Protein AF-A0AAN8ZK71-F1 (afdb_monomer_lite)

InterPro domains:
  IPR021109 Aspartic peptidase domain superfamily [G3DSA:2.40.70.10] (41-157)
  IPR021109 Aspartic peptidase domain superfamily [SSF50630] (23-128)
  IPR032799 Xylanase inhibitor, C-terminal [PF14541] (67-138)
  IPR051708 Plant Aspartic Proteinase A1 [PTHR47967] (22-127)

pLDDT: mean 74.63, std 15.86, range [26.23, 91.62]

Organism: NCBI:txid194707

Sequence (159 aa):
MVGIRIQSSFPSCAARTCIWSCISYRLRPLRSNEPAFTFLRVGSEMPRSPNLVSTHLIRHRDPRHIQYYVNLVGISINNQAFKYSPRSIALKPSGKGGCLIDSGCTMGYLVKRAYSKLKRAPKEHFSTIPGSRTTAYEGIVHAYSSPIKAKSRTKSSAC

Radius of gyration: 20.87 Å; chains: 1; bounding box: 46×33×61 Å

Secondary structure (DSSP, 8-state):
-------S-HHHHHTTSSS---EEEEPPPTT-SS----EEEETT-PPP-TT----PEEPPSSTT----EE----EEETTEEE---HHHHSPPTTS-SSEE--TT-SS----HHHHHHHTHHHHHHHHTSTT--EEEETTEEEEE--SS-----------

Structure (mmCIF, N/CA/C/O backbone):
data_AF-A0AAN8ZK71-F1
#
_entry.id   AF-A0AAN8ZK71-F1
#
loop_
_atom_site.group_PDB
_atom_site.id
_atom_site.type_symbol
_atom_site.label_atom_id
_atom_site.label_alt_id
_atom_site.label_comp_id
_atom_site.label_asym_id
_atom_site.label_entity_id
_atom_site.label_seq_id
_atom_site.pdbx_PDB_ins_code
_atom_site.Cartn_x
_atom_site.Cartn_y
_atom_site.Cartn_z
_atom_site.occupancy
_atom_site.B_iso_or_equiv
_atom_site.auth_seq_id
_atom_site.auth_comp_id
_atom_site.auth_asym_id
_atom_site.auth_atom_id
_atom_site.pdbx_PDB_model_num
ATOM 1 N N . MET A 1 1 ? 10.367 18.211 -35.701 1.00 33.25 1 MET A N 1
ATOM 2 C CA . MET A 1 1 ? 10.122 17.925 -34.270 1.00 33.25 1 MET A CA 1
ATOM 3 C C . MET A 1 1 ? 10.676 16.539 -33.964 1.00 33.25 1 MET A C 1
ATOM 5 O O . MET A 1 1 ? 10.053 15.548 -34.318 1.00 33.25 1 MET A O 1
ATOM 9 N N . VAL A 1 2 ? 11.895 16.459 -33.425 1.00 26.23 2 VAL A N 1
ATOM 10 C CA . VAL A 1 2 ? 12.532 15.181 -33.067 1.00 26.23 2 VAL A CA 1
ATOM 11 C C . VAL A 1 2 ? 11.995 14.771 -31.698 1.00 26.23 2 VAL A C 1
ATOM 13 O O . VAL A 1 2 ? 12.358 15.352 -30.680 1.00 26.23 2 VAL A O 1
ATOM 16 N N . GLY A 1 3 ? 11.066 13.818 -31.678 1.00 26.88 3 GLY A N 1
ATOM 17 C CA . GLY A 1 3 ? 10.561 13.233 -30.442 1.00 26.88 3 GLY A CA 1
ATOM 18 C C . GLY A 1 3 ? 11.577 12.242 -29.887 1.00 26.88 3 GLY A C 1
ATOM 19 O O . GLY A 1 3 ? 11.639 11.104 -30.347 1.00 26.88 3 GLY A O 1
ATOM 20 N N . ILE A 1 4 ? 12.367 12.654 -28.894 1.00 27.17 4 ILE A N 1
ATOM 21 C CA . ILE A 1 4 ? 13.193 11.724 -28.119 1.00 27.17 4 ILE A CA 1
ATOM 22 C C . ILE A 1 4 ? 12.242 10.876 -27.272 1.00 27.17 4 ILE A C 1
ATOM 24 O O . ILE A 1 4 ? 11.722 11.300 -26.240 1.00 27.17 4 ILE A O 1
ATOM 28 N N . ARG A 1 5 ? 11.976 9.659 -27.743 1.00 32.84 5 ARG A N 1
ATOM 29 C CA . ARG A 1 5 ? 11.189 8.660 -27.026 1.00 32.84 5 ARG A CA 1
ATOM 30 C C . ARG A 1 5 ? 12.088 7.999 -25.982 1.00 32.84 5 ARG A C 1
ATOM 32 O O . ARG A 1 5 ? 12.755 7.011 -26.273 1.00 32.84 5 ARG A O 1
ATOM 39 N N . ILE A 1 6 ? 12.110 8.525 -24.759 1.00 36.03 6 ILE A N 1
ATOM 40 C CA . ILE A 1 6 ? 12.749 7.832 -23.633 1.00 36.03 6 ILE A CA 1
ATOM 41 C C . ILE A 1 6 ? 11.830 6.671 -23.221 1.00 36.03 6 ILE A C 1
ATOM 43 O O . ILE A 1 6 ? 10.900 6.841 -22.440 1.00 36.03 6 ILE A O 1
ATOM 47 N N . GLN A 1 7 ? 12.045 5.483 -23.799 1.00 44.12 7 GLN A N 1
ATOM 48 C CA . GLN A 1 7 ? 11.306 4.255 -23.454 1.00 44.12 7 GLN A CA 1
ATOM 49 C C . GLN A 1 7 ? 11.822 3.557 -22.185 1.00 44.12 7 GLN A C 1
ATOM 51 O O . GLN A 1 7 ? 11.325 2.489 -21.832 1.00 44.12 7 GLN A O 1
ATOM 56 N N . SER A 1 8 ? 12.817 4.112 -21.495 1.00 54.34 8 SER A N 1
ATOM 57 C CA . SER A 1 8 ? 13.448 3.461 -20.347 1.00 54.34 8 SER A CA 1
ATOM 58 C C . SER A 1 8 ? 13.390 4.331 -19.098 1.00 54.34 8 SER A C 1
ATOM 60 O O . SER A 1 8 ? 13.791 5.492 -19.104 1.00 54.34 8 SER A O 1
ATOM 62 N N . SER A 1 9 ? 12.893 3.747 -18.006 1.00 61.53 9 SER A N 1
ATOM 63 C CA . SER A 1 9 ? 12.948 4.352 -16.675 1.00 61.53 9 SER A CA 1
ATOM 64 C C . SER A 1 9 ? 14.402 4.474 -16.202 1.00 61.53 9 SER A C 1
ATOM 66 O O . SER A 1 9 ? 15.250 3.690 -16.623 1.00 61.53 9 SER A O 1
ATOM 68 N N . PHE A 1 10 ? 14.698 5.417 -15.300 1.00 62.81 10 PHE A N 1
ATOM 69 C CA . PHE A 1 10 ? 16.049 5.624 -14.752 1.00 62.81 10 PHE A CA 1
ATOM 70 C C . PHE A 1 10 ? 16.741 4.325 -14.276 1.00 62.81 10 PHE A C 1
ATOM 72 O O . PHE A 1 10 ? 17.889 4.110 -14.665 1.00 62.81 10 PHE A O 1
ATOM 79 N N . PRO A 1 11 ? 16.063 3.393 -13.568 1.00 58.22 11 PRO A N 1
ATOM 80 C CA . PRO A 1 11 ? 16.638 2.082 -13.249 1.00 58.22 11 PRO A CA 1
ATOM 81 C C . PRO A 1 11 ? 17.027 1.261 -14.482 1.00 58.22 11 PRO A C 1
ATOM 83 O O . PRO A 1 11 ? 18.071 0.623 -14.498 1.00 58.22 11 PRO A O 1
ATOM 86 N N . SER A 1 12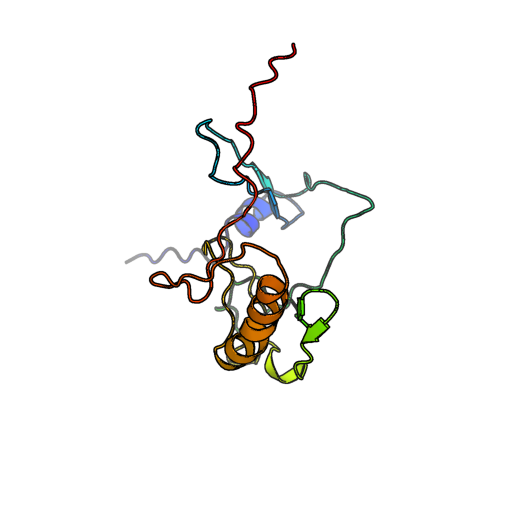 ? 16.201 1.296 -15.530 1.00 57.22 12 SER A N 1
ATOM 87 C CA . SER A 1 12 ? 16.444 0.571 -16.781 1.00 57.22 12 SER A CA 1
ATOM 88 C C . SER A 1 12 ? 17.583 1.197 -17.592 1.00 57.22 12 SER A C 1
ATOM 90 O O . SER A 1 12 ? 18.320 0.482 -18.261 1.00 57.22 12 SER A O 1
ATOM 92 N N . CYS A 1 13 ? 17.744 2.525 -17.542 1.00 57.94 13 CYS A N 1
ATOM 93 C CA . CYS A 1 13 ? 18.872 3.227 -18.160 1.00 57.94 13 CYS A CA 1
ATOM 94 C C . CYS A 1 13 ? 20.184 2.935 -17.427 1.00 57.94 13 CYS A C 1
ATOM 96 O O . CYS A 1 13 ? 21.170 2.598 -18.073 1.00 57.94 13 CYS A O 1
ATOM 98 N N . ALA A 1 14 ? 20.178 3.003 -16.092 1.00 54.22 14 ALA A N 1
ATOM 99 C CA . ALA A 1 14 ? 21.332 2.670 -15.258 1.00 54.22 14 ALA A CA 1
ATOM 100 C C . ALA A 1 14 ? 21.732 1.186 -15.377 1.00 54.22 14 ALA A C 1
ATOM 102 O O . ALA A 1 14 ? 22.903 0.845 -15.263 1.00 54.22 14 ALA A O 1
ATOM 103 N N . ALA A 1 15 ? 20.776 0.299 -15.672 1.00 55.75 15 ALA A N 1
ATOM 104 C CA . ALA A 1 15 ? 21.037 -1.113 -15.933 1.00 55.75 15 ALA A CA 1
ATOM 105 C C . ALA A 1 15 ? 21.617 -1.405 -17.332 1.00 55.75 15 ALA A C 1
ATOM 107 O O . ALA A 1 15 ? 22.077 -2.516 -17.571 1.00 55.75 15 ALA A O 1
ATOM 108 N N . ARG A 1 16 ? 21.668 -0.447 -18.272 1.00 53.56 16 ARG A N 1
ATOM 109 C CA . ARG A 1 16 ? 22.352 -0.689 -19.564 1.00 53.56 16 ARG A CA 1
ATOM 110 C C . ARG A 1 16 ? 23.869 -0.861 -19.410 1.00 53.56 16 ARG A C 1
ATOM 112 O O . ARG A 1 16 ? 24.504 -1.391 -20.313 1.00 53.56 16 ARG A O 1
ATOM 119 N N . THR A 1 17 ? 24.424 -0.470 -18.265 1.00 52.34 17 THR A N 1
ATOM 120 C CA . THR A 1 17 ? 25.827 -0.660 -17.867 1.00 52.34 17 THR A CA 1
ATOM 121 C C . THR A 1 17 ? 26.014 -1.695 -16.746 1.00 52.34 17 THR A C 1
ATOM 123 O O . THR A 1 17 ? 27.150 -2.056 -16.448 1.00 52.34 17 THR A O 1
ATOM 126 N N . CYS A 1 18 ? 24.938 -2.222 -16.140 1.00 46.00 18 CYS A N 1
ATOM 127 C CA . CYS A 1 18 ? 24.993 -3.173 -15.019 1.00 46.00 18 CYS A CA 1
ATOM 128 C C . CYS A 1 18 ? 23.939 -4.291 -15.141 1.00 46.00 18 CYS A C 1
ATOM 130 O O . CYS A 1 18 ? 22.761 -4.032 -15.347 1.00 46.00 18 CYS A O 1
ATOM 132 N N . ILE A 1 19 ? 24.343 -5.539 -14.882 1.00 54.75 19 ILE A N 1
ATOM 133 C CA . ILE A 1 19 ? 23.576 -6.794 -15.081 1.00 54.75 19 ILE A CA 1
ATOM 134 C C . ILE A 1 19 ? 22.272 -6.891 -14.233 1.00 54.75 19 ILE A C 1
ATOM 136 O O . ILE A 1 19 ? 21.484 -7.818 -14.395 1.00 54.75 19 ILE A O 1
ATOM 140 N N . TRP A 1 20 ? 21.981 -5.923 -13.353 1.00 59.34 20 TRP A N 1
ATOM 141 C CA . TRP A 1 20 ? 20.883 -5.985 -12.376 1.00 59.34 20 TRP A CA 1
ATOM 142 C C . TRP A 1 20 ? 19.955 -4.760 -12.450 1.00 59.34 20 TRP A C 1
ATOM 144 O O . TRP A 1 20 ? 20.334 -3.654 -12.074 1.00 59.34 20 TRP A O 1
ATOM 154 N N . SER A 1 21 ? 18.702 -4.966 -12.877 1.00 75.19 21 SER A N 1
ATOM 155 C CA . SER A 1 21 ? 17.649 -3.932 -12.938 1.00 75.19 21 SER A CA 1
ATOM 156 C C . SER A 1 21 ? 16.845 -3.843 -11.631 1.00 75.19 21 SER A C 1
ATOM 158 O O . SER A 1 21 ? 15.649 -4.135 -11.609 1.00 75.19 21 SER A O 1
ATOM 160 N N . CYS A 1 22 ? 17.496 -3.453 -10.533 1.00 78.81 22 CYS A N 1
ATOM 161 C CA . CYS A 1 22 ? 16.876 -3.362 -9.205 1.00 78.81 22 CYS A CA 1
ATOM 162 C C . CYS A 1 22 ? 17.100 -1.987 -8.563 1.00 78.81 22 CYS A C 1
ATOM 164 O O . CYS A 1 22 ? 18.145 -1.368 -8.763 1.00 78.81 22 CYS A O 1
ATOM 166 N N . ILE A 1 23 ? 16.140 -1.534 -7.749 1.00 85.19 23 ILE A N 1
ATOM 167 C CA . ILE A 1 23 ? 16.284 -0.354 -6.885 1.00 85.19 23 ILE A CA 1
ATOM 168 C C . ILE A 1 23 ? 15.838 -0.660 -5.460 1.00 85.19 23 ILE A C 1
ATOM 170 O O . ILE A 1 23 ? 14.943 -1.474 -5.240 1.00 85.19 23 ILE A O 1
ATOM 174 N N . SER A 1 24 ? 16.426 0.034 -4.488 1.00 87.31 24 SER A N 1
ATOM 175 C CA . SER A 1 24 ? 15.952 0.033 -3.103 1.00 87.31 24 SER A CA 1
ATOM 176 C C . SER A 1 24 ? 15.960 1.447 -2.539 1.00 87.31 24 SER A C 1
ATOM 178 O O . SER A 1 24 ? 16.866 2.230 -2.824 1.00 87.31 24 SER A O 1
ATOM 180 N N . TYR A 1 25 ? 14.949 1.786 -1.745 1.00 87.38 25 TYR A N 1
ATOM 181 C CA . TYR A 1 25 ? 14.829 3.103 -1.130 1.00 87.38 25 TYR A CA 1
ATOM 182 C C . TYR A 1 25 ? 14.445 2.988 0.344 1.00 87.38 25 TYR A C 1
ATOM 184 O O . TYR A 1 25 ? 13.706 2.090 0.749 1.00 87.38 25 TYR A O 1
ATOM 192 N N . ARG A 1 26 ? 14.957 3.918 1.157 1.00 86.00 26 ARG A N 1
ATOM 193 C CA . ARG A 1 26 ? 14.608 4.061 2.577 1.00 86.00 26 ARG A CA 1
ATOM 194 C C . ARG A 1 26 ? 14.126 5.484 2.831 1.00 86.00 26 ARG A C 1
ATOM 196 O O . ARG A 1 26 ? 14.938 6.399 2.958 1.00 86.00 26 ARG A O 1
ATOM 203 N N . LEU A 1 27 ? 12.808 5.653 2.929 1.00 85.62 27 LEU A N 1
ATOM 204 C CA . LEU A 1 27 ? 12.200 6.951 3.227 1.00 85.62 27 LEU A CA 1
ATOM 205 C C . LEU A 1 27 ? 12.351 7.276 4.718 1.00 85.62 27 LEU A C 1
ATOM 207 O O . LEU A 1 27 ? 12.149 6.414 5.577 1.00 85.62 27 LEU A O 1
ATOM 211 N N . ARG A 1 28 ? 12.712 8.523 5.028 1.00 82.19 28 ARG A N 1
ATOM 212 C CA . ARG A 1 28 ? 12.788 9.053 6.397 1.00 82.19 28 ARG A CA 1
ATOM 213 C C . ARG A 1 28 ? 11.554 9.922 6.664 1.00 82.19 28 ARG A C 1
ATOM 215 O O . ARG A 1 28 ? 11.116 10.618 5.751 1.00 82.19 28 ARG A O 1
ATOM 222 N N . PRO A 1 29 ? 10.992 9.923 7.887 1.00 78.38 29 PRO A N 1
ATOM 223 C CA . PRO A 1 29 ? 9.919 10.851 8.226 1.00 78.38 29 PRO A CA 1
ATOM 224 C C . PRO A 1 29 ? 10.386 12.300 8.052 1.00 78.38 29 PRO A C 1
ATOM 226 O O . PRO A 1 29 ? 11.393 12.686 8.638 1.00 78.38 29 PRO A O 1
ATOM 229 N N . LEU A 1 30 ? 9.617 13.118 7.332 1.00 68.69 30 LEU A N 1
ATOM 230 C CA . LEU A 1 30 ? 9.892 14.550 7.112 1.00 68.69 30 LEU A CA 1
ATOM 231 C C . LEU A 1 30 ? 9.637 15.424 8.363 1.00 68.69 30 LEU A C 1
ATOM 233 O O . LEU A 1 30 ? 9.361 16.610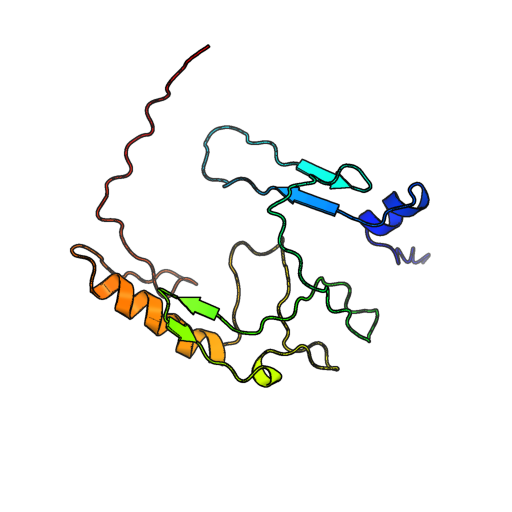 8.259 1.00 68.69 30 LEU A O 1
ATOM 237 N N . ARG A 1 31 ? 9.653 14.826 9.559 1.00 64.06 31 ARG A N 1
ATOM 238 C CA . ARG A 1 31 ? 9.245 15.459 10.826 1.00 64.06 31 ARG A CA 1
ATOM 239 C C . ARG A 1 31 ? 10.408 16.010 11.652 1.00 64.06 31 ARG A C 1
ATOM 241 O O . ARG A 1 31 ? 10.170 16.505 12.749 1.00 64.06 31 ARG A O 1
ATOM 248 N N . SER A 1 32 ? 11.650 15.883 11.187 1.00 60.00 32 SER A N 1
ATOM 249 C CA . SER A 1 32 ? 12.799 16.473 11.873 1.00 60.00 32 SER A CA 1
ATOM 250 C C . SER A 1 32 ? 13.084 17.865 11.327 1.00 60.00 32 SER A C 1
ATOM 252 O O . SER A 1 32 ? 13.199 18.034 10.120 1.00 60.00 32 SER A O 1
ATOM 254 N N . ASN A 1 33 ? 13.299 18.829 12.224 1.00 64.00 33 ASN A N 1
ATOM 255 C CA . ASN A 1 33 ? 13.895 20.126 11.875 1.00 64.00 33 ASN A CA 1
ATOM 256 C C . ASN A 1 33 ? 15.361 19.997 11.414 1.00 64.00 33 ASN A C 1
ATOM 258 O O . ASN A 1 33 ? 15.969 20.984 11.025 1.00 64.00 33 ASN A O 1
ATOM 262 N N . GLU A 1 34 ? 15.925 18.789 11.464 1.00 69.56 34 GLU A N 1
ATOM 263 C CA . GLU A 1 34 ? 17.260 18.476 10.969 1.00 69.56 34 GLU A CA 1
ATOM 264 C C . GLU A 1 34 ? 17.176 17.948 9.527 1.00 69.56 34 GLU A C 1
ATOM 266 O O . GLU A 1 34 ? 16.338 17.069 9.260 1.00 69.56 34 GLU A O 1
ATOM 271 N N . PRO A 1 35 ? 18.043 18.413 8.610 1.00 66.38 35 PRO A N 1
ATOM 272 C CA . PRO A 1 35 ? 18.123 17.878 7.258 1.00 66.38 35 PRO A CA 1
ATOM 273 C C . PRO A 1 35 ? 18.463 16.383 7.311 1.00 66.38 35 PRO A C 1
ATOM 275 O O . PRO A 1 35 ? 19.494 15.964 7.834 1.00 66.38 35 PRO A O 1
ATOM 278 N N . ALA A 1 36 ? 17.564 15.554 6.782 1.00 71.00 36 ALA A N 1
ATOM 279 C CA . ALA A 1 36 ? 17.743 14.112 6.723 1.00 71.00 36 ALA A CA 1
ATOM 280 C C . ALA A 1 36 ? 17.984 13.677 5.278 1.00 71.00 36 ALA A C 1
ATOM 282 O O . ALA A 1 36 ? 17.081 13.730 4.445 1.00 71.00 36 ALA A O 1
ATOM 283 N N . PHE A 1 37 ? 19.183 13.172 4.997 1.00 79.38 37 PHE A N 1
ATOM 284 C CA . PHE A 1 37 ? 19.451 12.499 3.733 1.00 79.38 37 PHE A CA 1
ATOM 285 C C . PHE A 1 37 ? 18.710 11.154 3.681 1.00 79.38 37 PHE A C 1
ATOM 287 O O . PHE A 1 37 ? 18.688 10.388 4.651 1.00 79.38 37 PHE A O 1
ATOM 294 N N . THR A 1 38 ? 18.091 10.870 2.537 1.00 81.12 38 THR A N 1
ATOM 295 C CA . THR A 1 38 ? 17.550 9.548 2.195 1.00 81.12 38 THR A CA 1
ATOM 296 C C . THR A 1 38 ? 18.332 9.003 1.011 1.00 81.12 38 THR A C 1
ATOM 298 O O . THR A 1 38 ? 18.857 9.772 0.210 1.00 81.12 38 THR A O 1
ATOM 301 N N . PHE A 1 39 ? 18.438 7.679 0.911 1.00 83.06 39 PHE A N 1
ATOM 302 C CA . PHE A 1 39 ? 19.217 7.035 -0.143 1.00 83.06 39 PHE A CA 1
ATOM 303 C C . PHE A 1 39 ? 18.302 6.231 -1.063 1.00 83.06 39 PHE A C 1
ATOM 305 O O . PHE A 1 39 ? 17.456 5.460 -0.592 1.00 83.06 39 PHE A O 1
ATOM 312 N N . LEU A 1 40 ? 18.529 6.387 -2.365 1.00 86.31 40 LEU A N 1
ATOM 313 C CA . LEU A 1 40 ? 18.055 5.503 -3.422 1.00 86.31 40 LEU A CA 1
ATOM 314 C C . LEU A 1 40 ? 19.271 4.733 -3.939 1.00 86.31 40 LEU A C 1
ATOM 316 O O . LEU A 1 40 ? 20.217 5.341 -4.429 1.00 86.31 40 LEU A O 1
ATOM 320 N N . ARG A 1 41 ? 19.259 3.408 -3.809 1.00 85.69 41 ARG A N 1
ATOM 321 C CA . ARG A 1 41 ? 20.327 2.534 -4.312 1.00 85.69 41 ARG A CA 1
ATOM 322 C C . ARG A 1 41 ? 19.866 1.841 -5.579 1.00 85.69 41 ARG A C 1
ATOM 324 O O . ARG A 1 41 ? 18.695 1.466 -5.676 1.00 85.69 41 ARG A O 1
ATOM 331 N N . VAL A 1 42 ? 20.791 1.629 -6.506 1.00 83.62 42 VAL A N 1
ATOM 332 C CA . VAL A 1 42 ? 20.539 0.996 -7.803 1.00 83.62 42 VAL A CA 1
ATOM 333 C C . VAL A 1 42 ? 21.497 -0.181 -7.978 1.00 83.62 42 VAL A C 1
ATOM 335 O O . VAL A 1 42 ? 22.649 -0.118 -7.558 1.00 83.62 42 VAL A O 1
ATOM 338 N N . GLY A 1 43 ? 21.021 -1.264 -8.588 1.00 79.94 43 GLY A N 1
ATOM 339 C CA . GLY A 1 43 ? 21.850 -2.416 -8.934 1.00 79.94 43 GLY A CA 1
ATOM 340 C C . GLY A 1 43 ? 22.141 -3.346 -7.754 1.00 79.94 43 GLY A C 1
ATOM 341 O O . GLY A 1 43 ? 21.252 -3.675 -6.968 1.00 79.94 43 GLY A O 1
ATOM 342 N N . SER A 1 44 ? 23.384 -3.824 -7.664 1.00 74.25 44 SER A N 1
ATOM 343 C CA . SER A 1 44 ? 23.809 -4.907 -6.764 1.00 74.25 44 SER A CA 1
ATOM 344 C C . SER A 1 44 ? 23.979 -4.506 -5.295 1.00 74.25 44 SER A C 1
ATOM 346 O O . SER A 1 44 ? 24.131 -5.381 -4.446 1.00 74.25 44 SER A O 1
ATOM 348 N N . GLU A 1 45 ? 23.901 -3.216 -4.962 1.00 72.81 45 GLU A N 1
ATOM 349 C CA . GLU A 1 45 ? 24.075 -2.692 -3.594 1.00 72.81 45 GLU A CA 1
ATOM 350 C C . GLU A 1 45 ? 22.819 -2.810 -2.705 1.00 72.81 45 GLU A C 1
ATOM 352 O O . GLU A 1 45 ? 22.617 -2.061 -1.735 1.00 72.81 45 GLU A O 1
ATOM 357 N N . MET A 1 46 ? 21.934 -3.753 -3.034 1.00 72.69 46 MET A N 1
ATOM 358 C CA . MET A 1 46 ? 20.725 -3.996 -2.259 1.00 72.69 46 MET A CA 1
ATOM 359 C C . MET A 1 46 ? 21.069 -4.500 -0.850 1.00 72.69 46 MET A C 1
ATOM 361 O O . MET A 1 46 ? 21.860 -5.435 -0.705 1.00 72.69 46 MET A O 1
ATOM 365 N N . PRO A 1 47 ? 20.439 -3.946 0.202 1.00 72.06 47 PRO A N 1
ATOM 366 C CA . PRO A 1 47 ? 20.544 -4.509 1.538 1.00 72.06 47 PRO A CA 1
ATOM 367 C C . PRO A 1 47 ? 20.049 -5.960 1.526 1.00 72.06 47 PRO A C 1
ATOM 369 O O . PRO A 1 47 ? 18.875 -6.218 1.262 1.00 72.06 47 PRO A O 1
ATOM 372 N N . ARG A 1 48 ? 20.940 -6.906 1.823 1.00 74.56 48 ARG A N 1
ATOM 373 C CA . ARG A 1 48 ? 20.567 -8.297 2.083 1.00 74.56 48 ARG A CA 1
ATOM 374 C C . ARG A 1 48 ? 20.289 -8.427 3.572 1.00 74.56 48 ARG A C 1
ATOM 376 O O . ARG A 1 48 ? 21.138 -8.102 4.394 1.00 74.56 48 ARG A O 1
ATOM 383 N N . SER A 1 49 ? 19.082 -8.852 3.911 1.00 80.69 49 SER A N 1
ATOM 384 C CA . SER A 1 49 ? 18.680 -9.137 5.285 1.00 80.69 49 SER A CA 1
ATOM 385 C C . SER A 1 49 ? 17.994 -10.497 5.301 1.00 80.69 49 SER A C 1
ATOM 387 O O . SER A 1 49 ? 17.152 -10.731 4.430 1.00 80.69 49 SER A O 1
ATOM 389 N N . PRO A 1 50 ? 18.295 -11.374 6.274 1.00 84.88 50 PRO A N 1
ATOM 390 C CA . PRO A 1 50 ? 17.591 -12.648 6.414 1.00 84.88 50 PRO A CA 1
ATOM 391 C C . PRO A 1 50 ? 16.088 -12.456 6.680 1.00 84.88 50 PRO A C 1
ATOM 393 O O . PRO A 1 50 ? 15.296 -13.346 6.402 1.00 84.88 50 PRO A O 1
ATOM 396 N N . ASN A 1 51 ? 15.682 -11.270 7.149 1.00 88.81 51 ASN A N 1
ATOM 397 C CA . ASN A 1 51 ? 14.293 -10.931 7.464 1.00 88.81 51 ASN A CA 1
ATOM 398 C C . ASN A 1 51 ? 13.549 -10.253 6.297 1.00 88.81 51 ASN A C 1
ATOM 400 O O . ASN A 1 51 ? 12.490 -9.657 6.502 1.00 88.81 51 ASN A O 1
ATOM 404 N N . LEU A 1 52 ? 14.115 -10.250 5.086 1.00 87.12 52 LEU A N 1
ATOM 405 C CA . LEU A 1 52 ? 13.473 -9.620 3.937 1.00 87.12 52 LEU A CA 1
ATOM 406 C C . LEU A 1 52 ? 12.300 -10.479 3.450 1.00 87.12 52 LEU A C 1
ATOM 408 O O . LEU A 1 52 ? 12.486 -11.584 2.949 1.00 87.12 52 LEU A O 1
ATOM 412 N N . VAL A 1 53 ? 11.089 -9.933 3.535 1.00 90.75 53 VAL A N 1
ATOM 413 C CA . VAL A 1 53 ? 9.894 -10.553 2.955 1.00 90.75 53 VAL A CA 1
ATOM 414 C C . VAL A 1 53 ? 9.688 -10.011 1.546 1.00 90.75 53 VAL A C 1
ATOM 416 O O . VAL A 1 53 ? 9.723 -8.800 1.328 1.00 90.75 53 VAL A O 1
ATOM 419 N N . SER A 1 54 ? 9.466 -10.911 0.590 1.00 89.94 54 SER A N 1
ATOM 420 C CA . SER A 1 54 ? 9.270 -10.570 -0.821 1.00 89.94 54 SER A CA 1
ATOM 421 C C . SER A 1 54 ? 7.875 -10.965 -1.298 1.00 89.94 54 SER A C 1
ATOM 423 O O . SER A 1 54 ? 7.277 -11.918 -0.807 1.00 89.94 54 SER A O 1
ATOM 425 N N . THR A 1 55 ? 7.364 -10.234 -2.286 1.00 91.62 55 THR A N 1
ATOM 426 C CA . THR A 1 55 ? 6.127 -10.554 -3.006 1.00 91.62 55 THR A CA 1
ATOM 427 C C . THR A 1 55 ? 6.344 -10.333 -4.498 1.00 91.62 55 THR A C 1
ATOM 429 O O . THR A 1 55 ? 7.187 -9.523 -4.891 1.00 91.62 55 THR A O 1
ATOM 432 N N . HIS A 1 56 ? 5.613 -11.057 -5.343 1.00 91.31 56 HIS A N 1
ATOM 433 C CA . HIS A 1 56 ? 5.748 -10.918 -6.789 1.00 91.31 56 HIS A CA 1
ATOM 434 C C . HIS A 1 56 ? 5.244 -9.552 -7.265 1.00 91.31 56 HIS A C 1
ATOM 436 O O . HIS A 1 56 ? 4.116 -9.146 -6.965 1.00 91.31 56 HIS A O 1
ATOM 442 N N . LEU A 1 57 ? 6.070 -8.880 -8.070 1.00 89.94 57 LEU A N 1
ATOM 443 C CA . LEU A 1 57 ? 5.636 -7.726 -8.846 1.00 89.94 57 LEU A CA 1
ATOM 444 C C . LEU A 1 57 ? 4.707 -8.195 -9.968 1.00 89.94 57 LEU A C 1
ATOM 446 O O . LEU A 1 57 ? 5.064 -9.051 -10.778 1.00 89.94 57 LEU A O 1
ATOM 450 N N . ILE A 1 58 ? 3.517 -7.610 -10.029 1.00 89.38 58 ILE A N 1
ATOM 451 C CA . ILE A 1 58 ? 2.560 -7.837 -11.105 1.00 89.38 58 ILE A CA 1
ATOM 452 C C . ILE A 1 58 ? 2.895 -6.876 -12.240 1.00 89.38 58 ILE A C 1
ATOM 454 O O . ILE A 1 58 ? 2.854 -5.657 -12.078 1.00 89.38 58 ILE A O 1
ATOM 458 N N . ARG A 1 59 ? 3.185 -7.430 -13.416 1.00 84.44 59 ARG A N 1
ATOM 459 C CA . ARG A 1 59 ? 3.305 -6.650 -14.647 1.00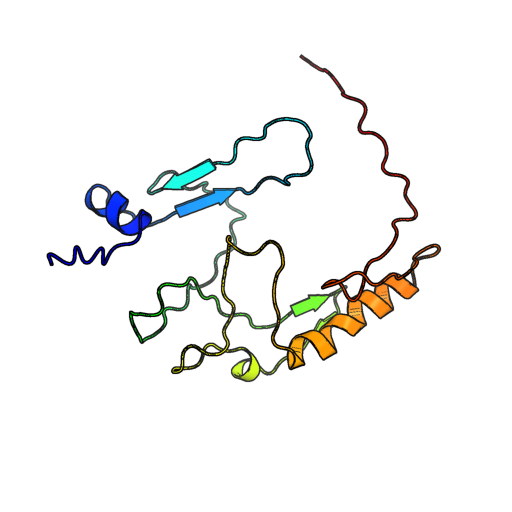 84.44 59 ARG A CA 1
ATOM 460 C C . ARG A 1 59 ? 1.945 -6.527 -15.311 1.00 84.44 59 ARG A C 1
ATOM 462 O O . ARG A 1 59 ? 1.237 -7.518 -15.487 1.00 84.44 59 ARG A O 1
ATOM 469 N N . HIS A 1 60 ? 1.592 -5.309 -15.699 1.00 84.81 60 HIS A N 1
ATOM 470 C CA . HIS A 1 60 ? 0.437 -5.096 -16.552 1.00 84.81 60 HIS A CA 1
ATOM 471 C C . HIS A 1 60 ? 0.761 -5.535 -17.991 1.00 84.81 60 HIS A C 1
ATOM 473 O O . HIS A 1 60 ? 1.901 -5.422 -18.438 1.00 84.81 60 HIS A O 1
ATOM 479 N N . ARG A 1 61 ? -0.236 -6.057 -18.721 1.00 82.88 61 ARG A N 1
ATOM 480 C CA . ARG A 1 61 ? -0.042 -6.552 -20.098 1.00 82.88 61 ARG A CA 1
ATOM 481 C C . ARG A 1 61 ? 0.196 -5.419 -21.097 1.00 82.88 61 ARG A C 1
ATOM 483 O O . ARG A 1 61 ? 0.939 -5.594 -22.055 1.00 82.88 61 ARG A O 1
ATOM 490 N N . ASP A 1 62 ? -0.453 -4.279 -20.882 1.00 83.69 62 ASP A N 1
ATOM 491 C CA . ASP A 1 62 ? -0.220 -3.070 -21.672 1.00 83.69 62 ASP A CA 1
ATOM 492 C C . ASP A 1 62 ? 1.072 -2.377 -21.197 1.00 83.69 62 ASP A C 1
ATOM 494 O O . ASP A 1 62 ? 1.117 -1.947 -20.039 1.00 83.69 62 ASP A O 1
ATOM 498 N N . PRO A 1 63 ? 2.091 -2.232 -22.065 1.00 80.25 63 PRO A N 1
ATOM 499 C CA . PRO A 1 63 ? 3.391 -1.656 -21.719 1.00 80.25 63 PRO A CA 1
ATOM 500 C C . PRO A 1 63 ? 3.338 -0.164 -21.363 1.00 80.25 63 PRO A C 1
ATOM 502 O O . PRO A 1 63 ? 4.313 0.372 -20.843 1.00 80.25 63 PRO A O 1
ATOM 505 N N . ARG A 1 64 ? 2.217 0.525 -21.615 1.00 82.31 64 ARG A N 1
ATOM 506 C CA . ARG A 1 64 ? 2.005 1.917 -21.181 1.00 82.31 64 ARG A CA 1
ATOM 507 C C . ARG A 1 64 ? 1.815 2.032 -19.665 1.00 82.31 64 ARG A C 1
ATOM 509 O O . ARG A 1 64 ? 1.997 3.109 -19.105 1.00 82.31 64 ARG A O 1
ATOM 516 N N . HIS A 1 65 ? 1.476 0.930 -18.996 1.00 81.81 65 HIS A N 1
ATOM 517 C CA . HIS A 1 65 ? 1.352 0.858 -17.543 1.00 81.81 65 HIS A CA 1
ATOM 518 C C . HIS A 1 65 ? 2.690 0.452 -16.916 1.00 81.81 65 HIS A C 1
ATOM 520 O O . HIS A 1 65 ? 2.963 -0.725 -16.686 1.00 81.81 65 HIS A O 1
ATOM 526 N N . ILE A 1 66 ? 3.534 1.450 -16.654 1.00 83.19 66 ILE A N 1
ATOM 527 C CA . ILE A 1 66 ? 4.904 1.283 -16.137 1.00 83.19 66 ILE A CA 1
ATOM 528 C C . ILE A 1 66 ? 4.991 1.215 -14.604 1.00 83.19 66 ILE A C 1
ATOM 530 O O . ILE A 1 66 ? 6.077 1.329 -14.037 1.00 83.19 66 ILE A O 1
ATOM 534 N N . GLN A 1 67 ? 3.857 1.097 -13.917 1.00 86.88 67 GLN A N 1
ATOM 535 C CA . GLN A 1 67 ? 3.818 1.162 -12.465 1.00 86.88 67 GLN A CA 1
ATOM 536 C C . GLN A 1 67 ? 4.143 -0.176 -11.779 1.00 86.88 67 GLN A C 1
ATOM 538 O O . GLN A 1 67 ? 3.945 -1.255 -12.340 1.00 86.88 67 GLN A O 1
ATOM 543 N N . TYR A 1 68 ? 4.590 -0.104 -10.522 1.00 88.81 68 TYR A N 1
ATOM 544 C CA . TYR A 1 68 ? 4.863 -1.276 -9.690 1.00 88.81 68 TYR A CA 1
ATOM 545 C C . TYR A 1 68 ? 3.595 -1.738 -8.968 1.00 88.81 68 TYR A C 1
ATOM 547 O O . TYR A 1 68 ? 3.166 -1.125 -7.988 1.00 88.81 68 TYR A O 1
ATOM 555 N N . TYR A 1 69 ? 3.007 -2.836 -9.443 1.00 91.38 69 TYR A N 1
ATOM 556 C CA . TYR A 1 69 ? 1.854 -3.462 -8.803 1.00 91.38 69 TYR A CA 1
ATOM 557 C C . TYR A 1 69 ? 2.257 -4.683 -7.979 1.00 91.38 69 TYR A C 1
ATOM 559 O O . TYR A 1 69 ? 3.180 -5.412 -8.337 1.00 91.38 69 TYR A O 1
ATOM 567 N N . VAL A 1 70 ? 1.513 -4.951 -6.910 1.00 91.62 70 VAL A N 1
ATOM 568 C CA . VAL A 1 70 ? 1.622 -6.174 -6.102 1.00 91.62 70 VAL A CA 1
ATOM 569 C C . VAL A 1 70 ? 0.252 -6.816 -5.899 1.00 91.62 70 VAL A C 1
ATOM 571 O O . VAL A 1 70 ? -0.790 -6.163 -6.025 1.00 91.62 70 VAL A O 1
ATOM 574 N N . ASN A 1 71 ? 0.243 -8.112 -5.578 1.00 87.81 71 ASN A N 1
ATOM 575 C CA . ASN A 1 71 ? -0.990 -8.829 -5.264 1.00 87.81 71 ASN A CA 1
ATOM 576 C C . ASN A 1 71 ? -1.411 -8.583 -3.808 1.00 87.81 71 ASN A C 1
ATOM 578 O O . ASN A 1 71 ? -0.923 -9.248 -2.895 1.00 87.81 71 ASN A O 1
ATOM 582 N N . LEU A 1 72 ? -2.331 -7.645 -3.584 1.00 87.25 72 LEU A N 1
ATOM 583 C CA . LEU A 1 72 ? -2.943 -7.458 -2.270 1.00 87.25 72 LEU A CA 1
ATOM 584 C C . LEU A 1 72 ? -4.072 -8.474 -2.077 1.00 87.25 72 LEU A C 1
ATOM 586 O O . LEU A 1 72 ? -5.055 -8.456 -2.813 1.00 87.25 72 LEU A O 1
ATOM 590 N N . VAL A 1 73 ? -3.947 -9.336 -1.066 1.00 84.31 73 VAL A N 1
ATOM 591 C CA . VAL A 1 73 ? -4.935 -10.393 -0.766 1.00 84.31 73 VAL A CA 1
ATOM 592 C C . VAL A 1 73 ? -5.896 -10.027 0.368 1.00 84.31 73 VAL A C 1
ATOM 594 O O . VAL A 1 73 ? -6.963 -10.623 0.493 1.00 84.31 73 VAL A O 1
ATOM 597 N N . GLY A 1 74 ? -5.554 -9.027 1.180 1.00 84.56 74 GLY A N 1
ATOM 598 C CA . GLY A 1 74 ? -6.369 -8.586 2.306 1.00 84.56 74 GLY A CA 1
ATOM 599 C C . GLY A 1 74 ? -5.715 -7.451 3.085 1.00 84.56 74 GLY A C 1
ATOM 600 O O . GLY A 1 74 ? -4.544 -7.141 2.888 1.00 84.56 74 GLY A O 1
ATOM 601 N N . ILE A 1 75 ? -6.496 -6.825 3.965 1.00 87.12 75 ILE A N 1
ATOM 602 C CA . ILE A 1 75 ? -6.034 -5.789 4.895 1.00 87.12 75 ILE A CA 1
ATOM 603 C C . ILE A 1 75 ? -6.525 -6.187 6.283 1.00 87.12 75 ILE A C 1
ATOM 605 O O . ILE A 1 75 ? -7.690 -6.547 6.430 1.00 87.12 75 ILE A O 1
ATOM 609 N N . SER A 1 76 ? -5.672 -6.110 7.297 1.00 86.88 76 SER A N 1
ATOM 610 C CA . SER A 1 76 ? -6.052 -6.346 8.692 1.00 86.88 76 SER A CA 1
ATOM 611 C C . SER A 1 76 ? -5.791 -5.109 9.540 1.00 86.88 76 SER A C 1
ATOM 613 O O . SER A 1 76 ? -4.750 -4.472 9.394 1.00 86.88 76 SER A O 1
ATOM 615 N N . ILE A 1 77 ? -6.714 -4.790 10.446 1.00 86.44 77 ILE A N 1
ATOM 616 C CA . ILE A 1 77 ? -6.548 -3.730 11.449 1.00 86.44 77 ILE A CA 1
ATOM 617 C C . ILE A 1 77 ? -6.865 -4.340 12.807 1.00 86.44 77 ILE A C 1
ATOM 619 O O . ILE A 1 77 ? -7.930 -4.926 12.959 1.00 86.44 77 ILE A O 1
ATOM 623 N N . ASN A 1 78 ? -5.951 -4.220 13.775 1.00 84.25 78 ASN A N 1
ATOM 624 C CA . ASN A 1 78 ? -6.114 -4.784 15.121 1.00 84.25 78 ASN A CA 1
ATOM 625 C C . ASN A 1 78 ? -6.550 -6.267 15.103 1.00 84.25 78 ASN A C 1
ATOM 627 O O . ASN A 1 78 ? -7.568 -6.636 15.680 1.00 84.25 78 ASN A O 1
ATOM 631 N N . ASN A 1 79 ? -5.832 -7.101 14.341 1.00 84.38 79 ASN A N 1
ATOM 632 C CA . ASN A 1 79 ? -6.133 -8.523 14.106 1.00 84.38 79 ASN A CA 1
ATOM 633 C C . ASN A 1 79 ? -7.496 -8.824 13.447 1.00 84.38 79 ASN A C 1
ATOM 635 O O . ASN A 1 79 ? -7.809 -9.982 13.177 1.00 84.38 79 ASN A O 1
ATOM 639 N N . GLN A 1 80 ? -8.283 -7.807 13.095 1.00 83.12 80 GLN A N 1
ATOM 640 C CA . GLN A 1 80 ? -9.518 -7.968 12.345 1.00 83.12 80 GLN A CA 1
ATOM 641 C C . GLN A 1 80 ? -9.218 -7.927 10.845 1.00 83.12 80 GLN A C 1
ATOM 643 O O . GLN A 1 80 ? -8.882 -6.883 10.277 1.00 83.12 80 GLN A O 1
ATOM 648 N N . ALA A 1 81 ? -9.330 -9.083 10.192 1.00 81.81 81 ALA A N 1
ATOM 649 C CA . ALA A 1 81 ? -9.146 -9.200 8.753 1.00 81.81 81 ALA A CA 1
ATOM 650 C C . ALA A 1 81 ? -10.365 -8.655 7.993 1.00 81.81 81 ALA A C 1
ATOM 652 O O . ALA A 1 81 ? -11.478 -9.179 8.086 1.00 81.81 81 ALA A O 1
ATOM 653 N N . PHE A 1 82 ? -10.140 -7.644 7.160 1.00 79.62 82 PHE A N 1
ATOM 654 C CA . PHE A 1 82 ? -11.115 -7.157 6.196 1.00 79.62 82 PHE A CA 1
ATOM 655 C C . PHE A 1 82 ? -11.079 -8.061 4.973 1.00 79.62 82 PHE A C 1
ATOM 657 O O . PHE A 1 82 ? -10.263 -7.892 4.064 1.00 79.62 82 PHE A O 1
ATOM 664 N N . LYS A 1 83 ? -11.974 -9.053 4.971 1.00 67.50 83 LYS A N 1
ATOM 665 C CA . LYS A 1 83 ? -12.145 -9.963 3.840 1.00 67.50 83 LYS A CA 1
ATOM 666 C C . LYS A 1 83 ? -12.732 -9.197 2.656 1.00 67.50 83 LYS A C 1
ATOM 668 O O . LYS A 1 83 ? -13.904 -8.815 2.642 1.00 67.50 83 LYS A O 1
ATOM 673 N N . TYR A 1 84 ? -11.905 -8.997 1.641 1.00 72.69 84 TYR A N 1
ATOM 674 C CA . TYR A 1 84 ? -12.343 -8.639 0.301 1.00 72.69 84 TYR A CA 1
ATOM 675 C C . TYR A 1 84 ? -12.283 -9.898 -0.558 1.00 72.69 84 TYR A C 1
ATOM 677 O O . TYR A 1 84 ? -11.413 -10.742 -0.362 1.00 72.69 84 TYR A O 1
ATOM 685 N N . SER A 1 85 ? -13.188 -10.039 -1.528 1.00 74.06 85 SER A N 1
ATOM 686 C CA . SER A 1 85 ? -12.965 -11.043 -2.571 1.00 74.06 85 SER A CA 1
ATOM 687 C C . SER A 1 85 ? -11.664 -10.665 -3.293 1.00 74.06 85 SER A C 1
ATOM 689 O O . SER A 1 85 ? -11.576 -9.513 -3.730 1.00 74.06 85 SER A O 1
ATOM 691 N N . PRO A 1 86 ? -10.678 -11.566 -3.462 1.00 71.31 86 PRO A N 1
ATOM 692 C CA . PRO A 1 86 ? -9.438 -11.251 -4.178 1.00 71.31 86 PRO A CA 1
ATOM 693 C C . PRO A 1 86 ? -9.698 -10.635 -5.561 1.00 71.31 86 PRO A C 1
ATOM 695 O O . PRO A 1 86 ? -9.055 -9.668 -5.958 1.00 71.31 86 PRO A O 1
ATOM 698 N N . ARG A 1 87 ? -10.760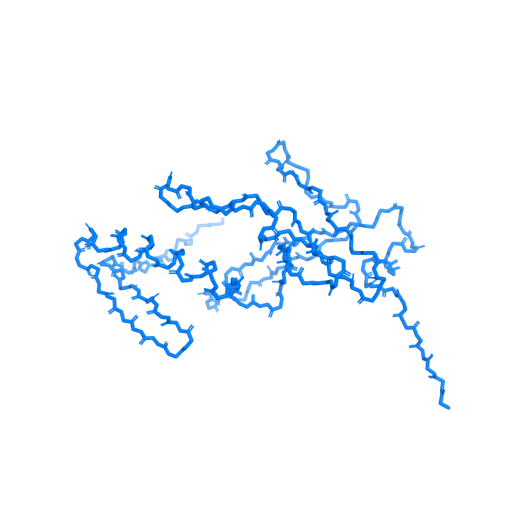 -11.083 -6.249 1.00 75.75 87 ARG A N 1
ATOM 699 C CA . ARG A 1 87 ? -11.209 -10.525 -7.539 1.00 75.75 87 ARG A CA 1
ATOM 700 C C . ARG A 1 87 ? -11.646 -9.057 -7.475 1.00 75.75 87 ARG A C 1
ATOM 702 O O . ARG A 1 87 ? -11.629 -8.371 -8.491 1.00 75.75 87 ARG A O 1
ATOM 709 N N . SER A 1 88 ? -12.070 -8.569 -6.309 1.00 75.69 88 SER A N 1
ATOM 710 C CA . SER A 1 88 ? -12.555 -7.191 -6.138 1.00 75.69 88 SER A CA 1
ATOM 711 C C . SER A 1 88 ? -11.436 -6.149 -6.070 1.00 75.69 88 SER A C 1
ATOM 713 O O . SER A 1 88 ? -11.698 -4.979 -6.344 1.00 75.69 88 SER A O 1
ATOM 715 N N . ILE A 1 89 ? -10.212 -6.577 -5.750 1.00 79.38 89 ILE A N 1
ATOM 716 C CA . ILE A 1 89 ? -9.018 -5.725 -5.643 1.00 79.38 89 ILE A CA 1
ATOM 717 C C . ILE A 1 89 ? -7.895 -6.147 -6.597 1.00 79.38 89 ILE A C 1
ATOM 719 O O . ILE A 1 89 ? -6.911 -5.428 -6.715 1.00 79.38 89 ILE A O 1
ATOM 723 N N . ALA A 1 90 ? -8.046 -7.263 -7.316 1.00 84.38 90 ALA A N 1
ATOM 724 C CA . ALA A 1 90 ? -7.103 -7.700 -8.339 1.00 84.38 90 ALA A CA 1
ATOM 725 C C . ALA A 1 90 ? -6.922 -6.655 -9.454 1.00 84.38 90 ALA A C 1
ATOM 727 O O . ALA A 1 90 ? -7.855 -5.925 -9.809 1.00 84.38 90 ALA A O 1
ATOM 728 N N . LEU A 1 91 ? -5.715 -6.618 -10.022 1.00 87.50 91 LEU A N 1
ATOM 729 C CA . LEU A 1 91 ? -5.417 -5.826 -11.211 1.00 87.50 91 LEU A CA 1
ATOM 730 C C . LEU A 1 91 ? -6.142 -6.434 -12.415 1.00 87.50 91 LEU A C 1
ATOM 732 O O . LEU A 1 91 ? -5.998 -7.620 -12.708 1.00 87.50 91 LEU A O 1
ATOM 736 N N . LYS A 1 92 ? -6.943 -5.624 -13.103 1.00 86.12 92 LYS A N 1
ATOM 737 C CA . LYS A 1 92 ? -7.715 -6.038 -14.278 1.00 86.12 92 LYS A CA 1
ATOM 738 C C . LYS A 1 92 ? -6.942 -5.742 -15.566 1.00 86.12 92 LYS A C 1
ATOM 740 O O . LYS A 1 92 ? -6.140 -4.811 -15.569 1.00 86.12 92 LYS A O 1
ATOM 745 N N . PRO A 1 93 ? -7.262 -6.417 -16.689 1.00 85.44 93 PRO A N 1
ATOM 746 C CA . PRO A 1 93 ? -6.664 -6.118 -17.997 1.00 85.44 93 PRO A CA 1
ATOM 747 C C . PRO A 1 93 ? -6.842 -4.666 -18.464 1.00 85.44 93 PRO A C 1
ATOM 749 O O . PRO A 1 93 ? -6.083 -4.188 -19.295 1.00 85.44 93 PRO A O 1
ATOM 752 N N . SER A 1 94 ? -7.845 -3.961 -17.933 1.00 82.31 94 SER A N 1
ATOM 753 C CA . SER A 1 94 ? -8.088 -2.544 -18.209 1.00 82.31 94 SER A CA 1
ATOM 754 C C . SER A 1 94 ? -7.176 -1.589 -17.416 1.00 82.31 94 SER A C 1
ATOM 756 O O . SER A 1 94 ? -7.483 -0.402 -17.348 1.00 82.31 94 SER A O 1
ATOM 758 N N . GLY A 1 95 ? -6.193 -2.093 -16.664 1.00 79.19 95 GLY A N 1
ATOM 759 C CA . GLY A 1 95 ? -5.365 -1.312 -15.736 1.00 79.19 95 GLY A CA 1
ATOM 760 C C . GLY A 1 95 ? -6.071 -0.851 -14.455 1.00 79.19 95 GLY A C 1
ATOM 761 O O . GLY A 1 95 ? -5.477 -0.146 -13.645 1.00 79.19 95 GLY A O 1
ATOM 762 N N . LYS A 1 96 ? -7.341 -1.231 -14.245 1.00 82.44 96 LYS A N 1
ATOM 763 C CA . LYS A 1 96 ? -8.117 -0.862 -13.046 1.00 82.44 96 LYS A CA 1
ATOM 764 C C . LYS A 1 96 ? -7.900 -1.877 -11.923 1.00 82.44 96 LYS A C 1
ATOM 766 O O . LYS A 1 96 ? -7.830 -3.075 -12.182 1.00 82.44 96 LYS A O 1
ATOM 771 N N . GLY A 1 97 ? -7.930 -1.411 -10.677 1.00 85.50 97 GLY A N 1
ATOM 772 C CA . GLY A 1 97 ? -7.706 -2.259 -9.502 1.00 85.50 97 GLY A CA 1
ATOM 773 C C . GLY A 1 97 ? -6.217 -2.480 -9.234 1.00 85.50 97 GLY A C 1
ATOM 774 O O . GLY A 1 97 ? -5.386 -1.672 -9.637 1.00 85.50 97 GLY A O 1
ATOM 775 N N . GLY A 1 98 ? -5.891 -3.572 -8.551 1.00 88.69 98 GLY A N 1
ATOM 776 C CA . GLY A 1 98 ? -4.541 -3.868 -8.086 1.00 88.69 98 GLY A CA 1
ATOM 777 C C . GLY A 1 98 ? -4.149 -3.069 -6.842 1.00 88.69 98 GLY A C 1
ATOM 778 O O . GLY A 1 98 ? -4.916 -2.261 -6.316 1.00 88.69 98 GLY A O 1
ATOM 779 N N . CYS A 1 99 ? -2.925 -3.306 -6.377 1.00 91.44 99 CYS A N 1
ATOM 780 C CA . CYS A 1 99 ? -2.273 -2.503 -5.352 1.00 91.44 99 CYS A CA 1
ATOM 781 C C . CYS A 1 99 ? -1.014 -1.888 -5.956 1.00 91.44 99 CYS A C 1
ATOM 783 O O . CYS A 1 99 ? -0.097 -2.609 -6.340 1.00 91.44 99 CYS A O 1
ATOM 785 N N . LEU A 1 100 ? -1.030 -0.566 -6.089 1.00 91.62 100 LEU A N 1
ATOM 786 C CA . LEU A 1 100 ? 0.051 0.235 -6.642 1.00 91.62 100 LEU A CA 1
ATOM 787 C C . LEU A 1 100 ? 0.991 0.682 -5.517 1.00 91.62 100 LEU A C 1
ATOM 789 O O . LEU A 1 100 ? 0.527 1.217 -4.511 1.00 91.62 100 LEU A O 1
ATOM 793 N N . ILE A 1 101 ? 2.298 0.512 -5.711 1.00 91.44 101 ILE A N 1
ATOM 794 C CA . ILE A 1 101 ? 3.319 1.162 -4.885 1.00 91.44 101 ILE A CA 1
ATOM 795 C C . ILE A 1 101 ? 3.617 2.526 -5.510 1.00 91.44 101 ILE A C 1
ATOM 797 O O . ILE A 1 101 ? 4.215 2.603 -6.583 1.00 91.44 101 ILE A O 1
ATOM 801 N N . ASP A 1 102 ? 3.188 3.591 -4.836 1.00 88.62 102 ASP A N 1
ATOM 802 C CA . ASP A 1 102 ? 3.362 4.972 -5.282 1.00 88.62 102 ASP A CA 1
ATOM 803 C C . ASP A 1 102 ? 4.137 5.776 -4.234 1.00 88.62 102 ASP A C 1
ATOM 805 O O . ASP A 1 102 ? 3.634 6.062 -3.149 1.00 88.62 102 ASP A O 1
ATOM 809 N N . SER A 1 103 ? 5.380 6.129 -4.559 1.00 85.12 103 SER A N 1
ATOM 810 C CA . SER A 1 103 ? 6.214 6.996 -3.723 1.00 85.12 103 SER A CA 1
ATOM 811 C C . SER A 1 103 ? 5.909 8.488 -3.903 1.00 85.12 103 SER A C 1
ATOM 813 O O . SER A 1 103 ? 6.472 9.298 -3.174 1.00 85.12 103 SER A O 1
ATOM 815 N N . GLY A 1 104 ? 5.068 8.865 -4.872 1.00 84.44 104 GLY A N 1
ATOM 816 C CA . GLY A 1 104 ? 4.652 10.243 -5.144 1.00 84.44 104 GLY A CA 1
ATOM 817 C C . GLY A 1 104 ? 3.453 10.717 -4.317 1.00 84.44 104 GLY A C 1
ATOM 818 O O . GLY A 1 104 ? 3.164 11.911 -4.299 1.00 84.44 104 GLY A O 1
ATOM 819 N N . CYS A 1 105 ? 2.775 9.815 -3.602 1.00 83.38 105 CYS A N 1
ATOM 820 C CA . CYS A 1 105 ? 1.650 10.148 -2.731 1.00 83.38 105 CYS A CA 1
ATOM 821 C C . CYS A 1 105 ? 2.039 10.116 -1.246 1.00 83.38 105 CYS A C 1
ATOM 823 O O . CYS A 1 105 ? 2.560 9.123 -0.745 1.00 83.38 105 CYS A O 1
ATOM 825 N N . THR A 1 106 ? 1.682 11.167 -0.501 1.00 83.56 106 THR A N 1
ATOM 826 C CA . THR A 1 106 ? 1.883 11.227 0.963 1.00 83.56 106 THR A CA 1
ATOM 827 C C . THR A 1 106 ? 0.977 10.254 1.727 1.00 83.56 106 THR A C 1
ATOM 829 O O . THR A 1 106 ? 1.290 9.854 2.848 1.00 83.56 106 THR A O 1
ATOM 832 N N . MET A 1 107 ? -0.164 9.878 1.143 1.00 85.62 107 MET A N 1
ATOM 833 C CA . MET A 1 107 ? -1.169 9.004 1.752 1.00 85.62 107 MET A CA 1
ATOM 834 C C . MET A 1 107 ? -1.457 7.795 0.865 1.00 85.62 107 MET A C 1
ATOM 836 O O . MET A 1 107 ? -1.474 7.896 -0.359 1.00 85.62 107 MET A O 1
ATOM 840 N N . GLY A 1 108 ? -1.745 6.655 1.495 1.00 88.44 108 GLY A N 1
ATOM 841 C CA . GLY A 1 108 ? -2.274 5.488 0.798 1.00 88.44 108 GLY A CA 1
ATOM 842 C C . GLY A 1 108 ? -3.744 5.689 0.436 1.00 88.44 108 GLY A C 1
ATOM 843 O O . GLY A 1 108 ? -4.555 6.054 1.289 1.00 88.44 108 GLY A O 1
ATOM 844 N N . TYR A 1 109 ? -4.098 5.407 -0.816 1.00 88.44 109 TYR A N 1
ATOM 845 C CA . TYR A 1 109 ? -5.470 5.515 -1.306 1.00 88.44 109 TYR A CA 1
ATOM 846 C C . TYR A 1 109 ? -6.132 4.146 -1.428 1.00 88.44 109 TYR A C 1
ATOM 848 O O . TYR A 1 109 ? -5.516 3.151 -1.806 1.00 88.44 109 TYR A O 1
ATOM 856 N N . LEU A 1 110 ? -7.430 4.110 -1.136 1.00 87.81 110 LEU A N 1
ATOM 857 C CA . LEU A 1 110 ? -8.269 2.932 -1.309 1.00 87.81 110 LEU A CA 1
ATOM 858 C C . LEU A 1 110 ? -9.461 3.286 -2.183 1.00 87.81 110 LEU A C 1
ATOM 860 O O . LEU A 1 110 ? -10.039 4.367 -2.071 1.00 87.81 110 LEU A O 1
ATOM 864 N N . VAL A 1 111 ? -9.893 2.330 -3.005 1.00 86.38 111 VAL A N 1
ATOM 865 C CA . VAL A 1 111 ? -11.155 2.466 -3.736 1.00 86.38 111 VAL A CA 1
ATOM 866 C C . VAL A 1 111 ? -12.300 2.715 -2.750 1.00 86.38 111 VAL A C 1
ATOM 868 O O . VAL A 1 111 ? -12.375 2.070 -1.700 1.00 86.38 111 VAL A O 1
ATOM 871 N N . LYS A 1 112 ? -13.222 3.626 -3.093 1.00 85.88 112 LYS A N 1
ATOM 872 C CA . LYS A 1 112 ? -14.293 4.123 -2.202 1.00 85.88 112 LYS A CA 1
ATOM 873 C C . LYS A 1 112 ? -15.025 3.009 -1.444 1.00 85.88 112 LYS A C 1
ATOM 875 O O . LYS A 1 112 ? -15.257 3.122 -0.242 1.00 85.88 112 LYS A O 1
ATOM 880 N N . ARG A 1 113 ? -15.339 1.900 -2.125 1.00 82.88 113 ARG A N 1
ATOM 881 C CA . ARG A 1 113 ? -16.005 0.734 -1.522 1.00 82.88 113 ARG A CA 1
ATOM 882 C C . ARG A 1 113 ? -15.158 0.071 -0.430 1.00 82.88 113 ARG A C 1
ATOM 884 O O . ARG A 1 113 ? -15.696 -0.241 0.628 1.00 82.88 113 ARG A O 1
ATOM 891 N N . ALA A 1 114 ? -13.859 -0.118 -0.657 1.00 82.38 114 ALA A N 1
ATOM 892 C CA . ALA A 1 114 ? -12.952 -0.674 0.346 1.00 82.38 114 ALA A CA 1
ATOM 893 C C . ALA A 1 114 ? -12.761 0.303 1.511 1.00 82.38 114 ALA A C 1
ATOM 895 O O . ALA A 1 114 ? -12.950 -0.074 2.665 1.00 82.38 114 ALA A O 1
ATOM 896 N N . TYR A 1 115 ? -12.522 1.583 1.210 1.00 87.06 115 TYR A N 1
ATOM 897 C CA . TYR A 1 115 ? -12.382 2.626 2.225 1.00 87.06 115 TYR A CA 1
ATOM 898 C C . TYR A 1 115 ? -13.605 2.717 3.150 1.00 87.06 115 TYR A C 1
ATOM 900 O O . TYR A 1 115 ? -13.461 2.765 4.368 1.00 87.06 115 TYR A O 1
ATOM 908 N N . SER A 1 116 ? -14.821 2.672 2.590 1.00 85.62 116 SER A N 1
ATOM 909 C CA . SER A 1 116 ? -16.067 2.768 3.365 1.00 85.62 116 SER A CA 1
ATOM 910 C C . SER A 1 116 ? -16.234 1.659 4.410 1.00 85.62 116 SER A C 1
ATOM 912 O O . SER A 1 116 ? -16.801 1.912 5.472 1.00 85.62 116 SER A O 1
ATOM 914 N N . LYS A 1 117 ? -15.708 0.459 4.130 1.00 83.69 117 LYS A N 1
ATOM 915 C CA . LYS A 1 117 ? -15.692 -0.669 5.065 1.00 83.69 117 LYS A CA 1
ATOM 916 C C . LYS A 1 117 ? -14.547 -0.537 6.062 1.00 83.69 117 LYS A C 1
ATOM 918 O O . LYS A 1 117 ? -14.768 -0.654 7.261 1.00 83.69 117 LYS A O 1
ATOM 923 N N . LEU A 1 118 ? -13.346 -0.249 5.559 1.00 86.38 118 LEU A N 1
ATOM 924 C CA . LEU A 1 118 ? -12.129 -0.194 6.361 1.00 86.38 118 LEU A CA 1
ATOM 925 C C . LEU A 1 118 ? -12.172 0.923 7.409 1.00 86.38 118 LEU A C 1
ATOM 927 O O . LEU A 1 118 ? -11.735 0.714 8.533 1.00 86.38 118 LEU A O 1
ATOM 931 N N . LYS A 1 119 ? -12.732 2.096 7.074 1.00 86.88 119 LYS A N 1
ATOM 932 C CA . LYS A 1 119 ? -12.714 3.276 7.957 1.00 86.88 119 LYS A CA 1
ATOM 933 C C . LYS A 1 119 ? -13.393 3.046 9.310 1.00 86.88 119 LYS A C 1
ATOM 935 O O . LYS A 1 119 ? -13.109 3.778 10.255 1.00 86.88 119 LYS A O 1
ATOM 940 N N . ARG A 1 120 ? -14.280 2.051 9.406 1.00 85.50 120 ARG A N 1
ATOM 941 C CA . ARG A 1 120 ? -14.979 1.698 10.644 1.00 85.50 120 ARG A CA 1
ATOM 942 C C . ARG A 1 120 ? -14.045 1.111 11.698 1.00 85.50 120 ARG A C 1
ATOM 944 O O . ARG A 1 120 ? -14.150 1.523 12.841 1.00 85.50 120 ARG A O 1
ATOM 951 N N . ALA A 1 121 ? -13.101 0.247 11.316 1.00 86.25 121 ALA A N 1
ATOM 952 C CA . ALA A 1 121 ? -12.210 -0.413 12.279 1.00 86.25 121 ALA A CA 1
ATOM 953 C C . ALA A 1 121 ? -11.368 0.572 13.095 1.00 86.25 121 ALA A C 1
ATOM 955 O O . ALA A 1 121 ? -11.387 0.480 14.318 1.00 86.25 121 ALA A O 1
ATOM 956 N N . PRO A 1 122 ? -10.657 1.536 12.471 1.00 85.38 122 PRO A N 1
ATOM 957 C CA . PRO A 1 122 ? -9.945 2.553 13.229 1.00 85.38 122 PRO A CA 1
ATOM 958 C C . PRO A 1 122 ? -10.888 3.330 14.142 1.00 85.38 122 PRO A C 1
ATOM 960 O O . PRO A 1 122 ? -10.565 3.530 15.301 1.00 85.38 122 PRO A O 1
ATOM 963 N N . LYS A 1 123 ? -12.072 3.720 13.650 1.00 84.75 123 LYS A N 1
ATOM 964 C CA . LYS A 1 123 ? -13.047 4.466 14.454 1.00 84.75 123 LYS A CA 1
ATOM 965 C C . LYS A 1 123 ? -13.479 3.684 15.695 1.00 84.75 123 LYS A C 1
ATOM 967 O O . LYS A 1 123 ? -13.463 4.234 16.789 1.00 84.75 123 LYS A O 1
ATOM 972 N N . GLU A 1 124 ? -13.838 2.415 15.523 1.00 84.62 124 GLU A N 1
ATOM 973 C CA . GLU A 1 124 ? -14.225 1.511 16.609 1.00 84.62 124 GLU A CA 1
ATOM 974 C C . GLU A 1 124 ? -13.049 1.320 17.590 1.00 84.62 124 GLU A C 1
ATOM 976 O O . GLU A 1 124 ? -13.210 1.557 18.783 1.00 84.62 124 GLU A O 1
ATOM 981 N N . HIS A 1 125 ? -11.838 1.037 17.098 1.00 84.75 125 HIS A N 1
ATOM 982 C CA . HIS A 1 125 ? -10.638 0.865 17.926 1.00 84.75 125 HIS A CA 1
ATOM 983 C C . HIS A 1 125 ? -10.261 2.124 18.722 1.00 84.75 125 HIS A C 1
ATOM 985 O O . HIS A 1 125 ? -9.979 2.054 19.912 1.00 84.75 125 HIS A O 1
ATOM 991 N N . PHE A 1 126 ? -10.265 3.299 18.096 1.00 83.62 126 PHE A N 1
ATOM 992 C CA . PHE A 1 126 ? -9.905 4.538 18.784 1.00 83.62 126 PHE A CA 1
ATOM 993 C C . PHE A 1 126 ? -11.012 5.045 19.713 1.00 83.62 126 PHE A C 1
ATOM 995 O O . PHE A 1 126 ? -10.709 5.841 20.597 1.00 83.62 126 PHE A O 1
ATOM 1002 N N . SER A 1 127 ? -12.262 4.593 19.556 1.00 82.38 127 SER A N 1
ATOM 1003 C CA . SER A 1 127 ? -13.351 4.919 20.490 1.00 82.38 127 SER A CA 1
ATOM 1004 C C . SER A 1 127 ? -13.206 4.231 21.848 1.00 82.38 127 SER A C 1
ATOM 1006 O O . SER A 1 127 ? -13.707 4.746 22.843 1.00 82.38 127 SER A O 1
ATOM 1008 N N . THR A 1 128 ? -12.478 3.110 21.917 1.00 83.88 128 THR A N 1
ATOM 1009 C CA . THR A 1 128 ? -12.221 2.404 23.180 1.00 83.88 128 THR A CA 1
ATOM 1010 C C . THR A 1 128 ? -11.049 2.992 23.966 1.00 83.88 128 THR A C 1
ATOM 1012 O O . THR A 1 128 ? -10.784 2.544 25.076 1.00 83.88 128 THR A O 1
ATOM 1015 N N . ILE A 1 129 ? -10.314 3.962 23.406 1.00 82.50 129 ILE A N 1
ATOM 1016 C CA . ILE A 1 129 ? -9.150 4.575 24.056 1.00 82.50 129 ILE A CA 1
ATOM 1017 C C . ILE A 1 129 ? -9.603 5.824 24.831 1.00 82.50 129 ILE A C 1
ATOM 1019 O O . ILE A 1 129 ? -10.046 6.794 24.205 1.00 82.50 129 ILE A O 1
ATOM 1023 N N . PRO A 1 130 ? -9.463 5.857 26.171 1.00 77.25 130 PRO A N 1
ATOM 1024 C CA . PRO A 1 130 ? -9.823 7.027 26.969 1.00 77.25 130 PRO A CA 1
ATOM 1025 C C . PRO A 1 130 ? -9.079 8.292 26.513 1.00 77.25 130 PRO A C 1
ATOM 1027 O O . PRO A 1 130 ? -7.867 8.275 26.300 1.00 77.25 130 PRO A O 1
ATOM 1030 N N . GLY A 1 131 ? -9.805 9.403 26.353 1.00 72.12 131 GLY A N 1
ATOM 1031 C CA . GLY A 1 131 ? -9.243 10.691 25.915 1.00 72.12 131 GLY A CA 1
ATOM 1032 C C . GLY A 1 131 ? -9.038 10.840 24.400 1.00 72.12 131 GLY A C 1
ATOM 1033 O O . GLY A 1 131 ? -8.606 11.901 23.943 1.00 72.12 131 GLY A O 1
ATOM 1034 N N . SER A 1 132 ? -9.374 9.820 23.609 1.00 73.31 132 SER A N 1
ATOM 1035 C CA . SER A 1 132 ? -9.395 9.905 22.148 1.00 73.31 132 SER A CA 1
ATOM 1036 C C . SER A 1 132 ? -10.544 10.802 21.676 1.00 73.31 132 SER A C 1
ATOM 1038 O O . SER A 1 132 ? -11.718 10.491 21.876 1.00 73.31 132 SER A O 1
ATOM 1040 N N . ARG A 1 133 ? -10.223 11.933 21.035 1.00 71.94 133 ARG A N 1
ATOM 1041 C CA . ARG A 1 133 ? -11.201 12.781 20.334 1.00 71.94 133 ARG A CA 1
ATOM 1042 C C . ARG A 1 133 ? -11.031 12.612 18.835 1.00 71.94 133 ARG A C 1
ATOM 1044 O O . ARG A 1 133 ? -9.906 12.675 18.343 1.00 71.94 133 ARG A O 1
ATOM 1051 N N . THR A 1 134 ? -12.146 12.423 18.127 1.00 72.94 134 THR A N 1
ATOM 1052 C CA . THR A 1 134 ? -12.153 12.380 16.660 1.00 72.94 134 THR A CA 1
ATOM 1053 C C . THR A 1 134 ? -12.452 13.770 16.109 1.00 72.94 134 THR A C 1
ATOM 1055 O O . THR A 1 134 ? -13.503 14.331 16.410 1.00 72.94 134 THR A O 1
ATOM 1058 N N . THR A 1 135 ? -11.559 14.311 15.287 1.00 76.12 135 THR A N 1
ATOM 1059 C CA . THR A 1 135 ? -11.787 15.519 14.481 1.00 76.12 135 THR A CA 1
ATOM 1060 C C . THR A 1 135 ? -11.687 15.175 12.997 1.00 76.12 135 THR A C 1
ATOM 1062 O O . THR A 1 135 ? -11.059 14.185 12.616 1.00 76.12 135 THR A O 1
ATOM 1065 N N . ALA A 1 136 ? -12.339 15.966 12.148 1.00 76.75 136 ALA A N 1
ATOM 1066 C CA . ALA A 1 136 ? -12.210 15.866 10.699 1.00 76.75 136 ALA A CA 1
ATOM 1067 C C . ALA A 1 136 ? -11.479 17.108 10.177 1.00 76.75 136 ALA A C 1
ATOM 1069 O O . ALA A 1 136 ? -11.739 18.217 10.640 1.00 76.75 136 ALA A O 1
ATOM 1070 N N . TYR A 1 137 ? -10.583 16.908 9.215 1.00 76.56 137 TYR A N 1
ATOM 1071 C CA . TYR A 1 137 ? -9.932 17.970 8.449 1.00 76.56 137 TYR A CA 1
ATOM 1072 C C . TYR A 1 137 ? -10.246 17.772 6.966 1.00 76.56 137 TYR A C 1
ATOM 1074 O O . TYR A 1 137 ? -10.691 16.699 6.549 1.00 76.56 137 TYR A O 1
ATOM 1082 N N . GLU A 1 138 ? -9.991 18.788 6.148 1.00 75.00 138 GLU A N 1
ATOM 1083 C CA . GLU A 1 138 ? -10.120 18.652 4.700 1.00 75.00 138 GLU A CA 1
ATOM 1084 C C . GLU A 1 138 ? -9.226 17.504 4.192 1.00 75.00 138 GLU A C 1
ATOM 1086 O O . GLU A 1 138 ? -8.047 17.408 4.528 1.00 75.00 138 GLU A O 1
ATOM 1091 N N . GLY A 1 139 ? -9.820 16.551 3.468 1.00 71.06 139 GLY A N 1
ATOM 1092 C CA . GLY A 1 139 ? -9.132 15.337 3.009 1.00 71.06 139 GLY A CA 1
ATOM 1093 C C . GLY A 1 139 ? -8.855 14.267 4.082 1.00 71.06 139 GLY A C 1
ATOM 1094 O O . GLY A 1 139 ? -8.489 13.145 3.728 1.00 71.06 139 GLY A O 1
ATOM 1095 N N . ILE A 1 140 ? -9.081 14.540 5.375 1.00 78.81 140 ILE A N 1
ATOM 1096 C CA . ILE A 1 140 ? -8.845 13.601 6.485 1.00 78.81 140 ILE A CA 1
ATOM 1097 C C . ILE A 1 140 ? -10.133 13.409 7.289 1.00 78.81 140 ILE A C 1
ATOM 1099 O O . ILE A 1 140 ? -10.487 14.197 8.160 1.00 78.81 140 ILE A O 1
ATOM 1103 N N . VAL A 1 141 ? -10.824 12.298 7.027 1.00 76.75 141 VAL A N 1
ATOM 1104 C CA . VAL A 1 141 ? -12.132 12.007 7.641 1.00 76.75 141 VAL A CA 1
ATOM 1105 C C . VAL A 1 141 ? -12.021 11.625 9.119 1.00 76.75 141 VAL A C 1
ATOM 1107 O O . VAL A 1 141 ? -12.922 11.929 9.891 1.00 76.75 141 VAL A O 1
ATOM 1110 N N . HIS A 1 142 ? -10.942 10.946 9.518 1.00 79.12 142 HIS A N 1
ATOM 1111 C CA . HIS A 1 142 ? -10.717 10.511 10.897 1.00 79.12 142 HIS A CA 1
ATOM 1112 C C . HIS A 1 142 ? -9.328 10.954 11.364 1.00 79.12 142 HIS A C 1
ATOM 1114 O O . HIS A 1 142 ? -8.327 10.339 10.992 1.00 79.12 142 HIS A O 1
ATOM 1120 N N . ALA A 1 143 ? -9.269 11.994 12.189 1.00 82.81 143 ALA A N 1
ATOM 1121 C CA . ALA A 1 143 ? -8.082 12.370 12.939 1.00 82.81 143 ALA A CA 1
ATOM 1122 C C . ALA A 1 143 ? -8.320 12.147 14.431 1.00 82.81 143 ALA A C 1
ATOM 1124 O O . ALA A 1 143 ? -9.413 12.400 14.928 1.00 82.81 143 ALA A O 1
ATOM 1125 N N . TYR A 1 144 ? -7.297 11.670 15.137 1.00 81.44 144 TYR A N 1
ATOM 1126 C CA . TYR A 1 144 ? -7.391 11.315 16.550 1.00 81.44 144 TYR A CA 1
ATOM 1127 C C . TYR A 1 144 ? -6.352 12.094 17.350 1.00 81.44 144 TYR A C 1
ATOM 1129 O O . TYR A 1 144 ? -5.175 12.124 16.981 1.00 81.44 144 TYR A O 1
ATOM 1137 N N . SER A 1 145 ? -6.769 12.718 18.451 1.00 73.94 145 SER A N 1
ATOM 1138 C CA . SER A 1 145 ? -5.836 13.357 19.380 1.00 73.94 145 SER A CA 1
ATOM 1139 C C . SER A 1 145 ? -5.135 12.309 20.245 1.00 73.94 145 SER A C 1
ATOM 1141 O O . SER A 1 145 ? -5.802 11.525 20.918 1.00 73.94 145 SER A O 1
ATOM 1143 N N . SER A 1 146 ? -3.801 12.327 20.287 1.00 64.75 146 SER A N 1
ATOM 1144 C CA . SER A 1 146 ? -3.042 11.528 21.256 1.00 64.75 146 SER A CA 1
ATOM 1145 C C . SER A 1 146 ? -3.228 12.101 22.672 1.00 64.75 146 SER A C 1
ATOM 1147 O O . SER A 1 146 ? -2.959 13.290 22.860 1.00 64.75 146 SER A O 1
ATOM 1149 N N . PRO A 1 147 ? -3.624 11.296 23.680 1.00 57.84 147 PRO A N 1
ATOM 1150 C CA . PRO A 1 147 ? -3.624 11.728 25.081 1.00 57.84 147 PRO A CA 1
ATOM 1151 C C . PRO A 1 147 ? -2.198 11.874 25.640 1.00 57.84 147 PRO A C 1
ATOM 1153 O O . PRO A 1 147 ? -1.973 12.569 26.629 1.00 57.84 147 PRO A O 1
ATOM 1156 N N . ILE A 1 148 ? -1.209 11.255 24.987 1.00 56.47 148 ILE A N 1
ATOM 1157 C CA . ILE A 1 148 ? 0.203 11.382 25.338 1.00 56.47 148 ILE A CA 1
ATOM 1158 C C . ILE A 1 148 ? 0.706 12.705 24.754 1.00 56.47 148 ILE A C 1
ATOM 1160 O O . ILE A 1 148 ? 0.861 12.818 23.532 1.00 56.47 148 ILE A O 1
ATOM 1164 N N . LYS A 1 149 ? 0.980 13.696 25.621 1.00 51.22 149 LYS A N 1
ATOM 1165 C CA . LYS A 1 149 ? 1.831 14.845 25.270 1.00 51.22 149 LYS A CA 1
ATOM 1166 C C . LYS A 1 149 ? 3.111 14.274 24.671 1.00 51.22 149 LYS A C 1
ATOM 1168 O O . LYS A 1 149 ? 3.764 13.457 25.319 1.00 51.22 149 LYS A O 1
ATOM 1173 N N . ALA A 1 150 ? 3.447 14.664 23.441 1.00 54.66 150 ALA A N 1
ATOM 1174 C CA . ALA A 1 150 ? 4.713 14.279 22.839 1.00 54.66 150 ALA A CA 1
ATOM 1175 C C . ALA A 1 150 ? 5.822 14.617 23.843 1.00 54.66 150 ALA A C 1
ATOM 1177 O O . ALA A 1 150 ? 6.009 15.789 24.171 1.00 54.66 150 ALA A O 1
ATOM 1178 N N . LYS A 1 151 ? 6.508 13.602 24.390 1.00 45.34 151 LYS A N 1
ATOM 1179 C CA . LYS A 1 151 ? 7.728 13.854 25.155 1.00 45.34 151 LYS A CA 1
ATOM 1180 C C . LYS A 1 151 ? 8.645 14.589 24.189 1.00 45.34 151 LYS A C 1
ATOM 1182 O O . LYS A 1 151 ? 8.975 14.040 23.134 1.00 45.34 151 LYS A O 1
ATOM 1187 N N . SER A 1 152 ? 8.993 15.836 24.509 1.00 46.56 152 SER A N 1
ATOM 1188 C CA . SER A 1 152 ? 10.085 16.514 23.829 1.00 46.56 152 SER A CA 1
ATOM 1189 C C . SER 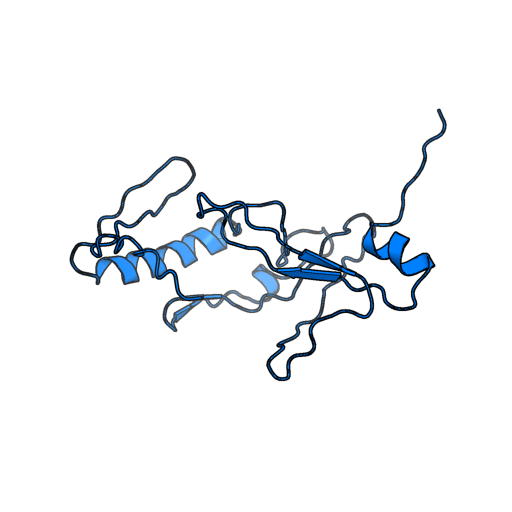A 1 152 ? 11.259 15.553 23.909 1.00 46.56 152 SER A C 1
ATOM 1191 O O . SER A 1 152 ? 11.658 15.107 24.985 1.00 46.56 152 SER A O 1
ATOM 1193 N N . ARG A 1 153 ? 11.722 15.099 22.748 1.00 43.81 153 ARG A N 1
ATOM 1194 C CA . ARG A 1 153 ? 12.880 14.228 22.684 1.00 43.81 153 ARG A CA 1
ATOM 1195 C C . ARG A 1 153 ? 14.044 15.109 23.120 1.00 43.81 153 ARG A C 1
ATOM 1197 O O . ARG A 1 153 ? 14.533 15.907 22.325 1.00 43.81 153 ARG A O 1
ATOM 1204 N N . THR A 1 154 ? 14.405 15.046 24.399 1.00 43.00 154 THR A N 1
ATOM 1205 C CA . THR A 1 154 ? 15.623 15.667 24.906 1.00 43.00 154 THR A CA 1
ATOM 1206 C C . THR A 1 154 ? 16.755 15.153 24.031 1.00 43.00 154 THR A C 1
ATOM 1208 O O . THR A 1 154 ? 16.882 13.948 23.793 1.00 43.00 154 THR A O 1
ATOM 1211 N N . LYS A 1 155 ? 17.509 16.087 23.443 1.00 45.16 155 LYS A N 1
ATOM 1212 C CA . LYS A 1 155 ? 18.717 15.770 22.689 1.00 45.16 155 LYS A CA 1
ATOM 1213 C C . LYS A 1 155 ? 19.658 15.064 23.666 1.00 45.16 155 LYS A C 1
ATOM 1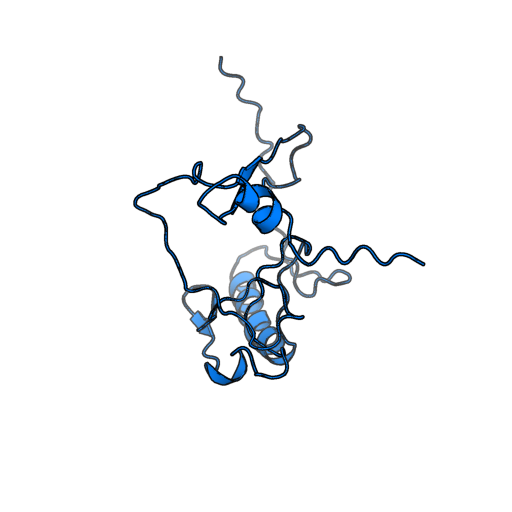215 O O . LYS A 1 155 ? 20.290 15.715 24.484 1.00 45.16 155 LYS A O 1
ATOM 1220 N N . SER A 1 156 ? 19.713 13.736 23.615 1.00 40.53 156 SER A N 1
ATOM 1221 C CA . SER A 1 156 ? 20.866 13.009 24.131 1.00 40.53 156 SER A CA 1
ATOM 1222 C C . SER A 1 156 ? 21.967 13.228 23.104 1.00 40.53 156 SER A C 1
ATOM 1224 O O . SER A 1 156 ? 22.006 12.585 22.058 1.00 40.53 156 SER A O 1
ATOM 1226 N N . SER A 1 157 ? 22.773 14.252 23.359 1.00 52.12 157 SER A N 1
ATOM 1227 C CA . SER A 1 157 ? 24.144 14.303 22.884 1.00 52.12 157 SER A CA 1
ATOM 1228 C C . SER A 1 157 ? 24.904 13.191 23.601 1.00 52.12 157 SER A C 1
ATOM 1230 O O . SER A 1 157 ? 25.018 13.220 24.827 1.00 52.12 157 SER A O 1
ATOM 1232 N N . ALA A 1 158 ? 25.395 12.215 22.853 1.00 39.31 158 ALA A N 1
ATOM 1233 C CA . ALA A 1 158 ? 26.447 11.319 23.301 1.00 39.31 158 ALA A CA 1
ATOM 1234 C C . ALA A 1 158 ? 27.360 11.054 22.097 1.00 39.31 158 ALA A C 1
ATOM 1236 O O . ALA A 1 158 ? 26.842 10.752 21.021 1.00 39.31 158 ALA A O 1
ATOM 1237 N N . CYS A 1 159 ? 28.653 11.297 22.346 1.00 36.50 159 CYS A N 1
ATOM 1238 C CA . CYS A 1 159 ? 29.856 11.252 21.507 1.00 36.50 159 CYS A CA 1
ATOM 1239 C C . CYS A 1 159 ? 29.783 10.543 20.154 1.00 36.50 159 CYS A C 1
ATOM 1241 O O . CYS A 1 159 ? 29.401 9.353 20.119 1.00 36.50 159 CYS A O 1
#

Foldseek 3Di:
DDDPPPLDDPLRVVCVVPVFSDKDWDDDPPPDPDDDDIDIDHHPPDDDDPPDDDFDFDDAPPSVPPFTFTQDQWDDDPNRTDHDDSVVQDQDNVRPHTATDDPPDPDGDDDPVSCVVVVVRVVVVQVPDPPWDFDADVVRRTDTDDPDDPDPPPPPDDD